Protein AF-A0A2I0XDU3-F1 (afdb_monomer)

Radius of gyration: 13.08 Å; Cα contacts (8 Å, |Δi|>4): 75; chains: 1; bounding box: 28×21×32 Å

Foldseek 3Di:
DPPPDFDDCVCFCPPAPPKDKDKDFDDPPDDPPDPDGDIDIWIDGDPDTTRD

Structure (mmCIF, N/CA/C/O backbone):
data_AF-A0A2I0XDU3-F1
#
_entry.id   AF-A0A2I0XDU3-F1
#
loop_
_atom_site.group_PDB
_atom_site.id
_atom_site.type_symbol
_atom_site.label_atom_id
_atom_site.label_alt_id
_atom_site.label_comp_id
_atom_site.label_asym_id
_atom_site.label_entity_id
_atom_site.label_seq_id
_atom_site.pdbx_PDB_ins_code
_atom_site.Cartn_x
_atom_site.Cartn_y
_atom_site.Cartn_z
_atom_site.occupancy
_atom_site.B_iso_or_equiv
_atom_site.auth_seq_id
_atom_site.auth_comp_id
_atom_site.auth_asym_id
_atom_site.auth_atom_id
_atom_site.pdbx_PDB_model_num
ATOM 1 N N . MET A 1 1 ? -3.512 -15.490 -17.109 1.00 43.28 1 MET A N 1
ATOM 2 C CA . MET A 1 1 ? -3.939 -14.078 -16.978 1.00 43.28 1 MET A CA 1
ATOM 3 C C . MET A 1 1 ? -3.170 -13.436 -15.832 1.00 43.28 1 MET A C 1
ATOM 5 O O . MET A 1 1 ? -3.567 -13.578 -14.684 1.00 43.28 1 MET A O 1
ATOM 9 N N . ILE A 1 2 ? -2.051 -12.775 -16.130 1.00 51.84 2 ILE A N 1
ATOM 10 C CA . ILE A 1 2 ? -1.323 -11.925 -15.174 1.00 51.84 2 ILE A CA 1
ATOM 11 C C . ILE A 1 2 ? -1.888 -10.516 -15.372 1.00 51.84 2 ILE A C 1
ATOM 13 O O . ILE A 1 2 ? -1.339 -9.690 -16.086 1.00 51.84 2 ILE A O 1
ATOM 17 N N . GLY A 1 3 ? -3.106 -10.315 -14.874 1.00 48.66 3 GLY A N 1
ATOM 18 C CA . GLY A 1 3 ? -3.795 -9.027 -14.869 1.00 48.66 3 GLY A CA 1
ATOM 19 C C . GLY A 1 3 ? -3.981 -8.649 -13.415 1.00 48.66 3 GLY A C 1
ATOM 20 O O . GLY A 1 3 ? -4.901 -9.142 -12.769 1.00 48.66 3 GLY A O 1
ATOM 21 N N . SER A 1 4 ? -3.011 -7.900 -12.905 1.00 67.38 4 SER A N 1
ATOM 22 C CA . SER A 1 4 ? -2.604 -7.704 -11.514 1.00 67.38 4 SER A CA 1
ATOM 23 C C . SER A 1 4 ? -3.756 -7.313 -10.585 1.00 67.38 4 SER A C 1
ATOM 25 O O . SER A 1 4 ? -3.936 -6.141 -10.261 1.00 67.38 4 SER A O 1
ATOM 27 N N . ARG A 1 5 ? -4.561 -8.290 -10.151 1.00 73.06 5 ARG A N 1
ATOM 28 C CA . ARG A 1 5 ? -5.584 -8.046 -9.134 1.00 73.06 5 ARG A CA 1
ATOM 29 C C . ARG A 1 5 ? -4.881 -7.556 -7.863 1.00 73.06 5 ARG A C 1
ATOM 31 O O . ARG A 1 5 ? -3.958 -8.238 -7.411 1.00 73.06 5 ARG A O 1
ATOM 38 N N . PRO A 1 6 ? -5.287 -6.405 -7.303 1.00 76.44 6 PRO A N 1
ATOM 39 C CA . PRO A 1 6 ? -4.703 -5.910 -6.068 1.00 76.44 6 PRO A CA 1
ATOM 40 C C . PRO A 1 6 ? -4.863 -6.961 -4.958 1.00 76.44 6 PRO A C 1
ATOM 42 O O . PRO A 1 6 ? -5.932 -7.579 -4.858 1.00 76.44 6 PRO A O 1
ATOM 45 N N . PRO A 1 7 ? -3.830 -7.187 -4.127 1.00 83.56 7 PRO A N 1
ATOM 46 C CA . PRO A 1 7 ? -3.952 -8.063 -2.974 1.00 83.56 7 PRO A CA 1
ATOM 47 C C . PRO A 1 7 ? -4.983 -7.515 -1.985 1.00 83.56 7 PRO A C 1
ATOM 49 O O . PRO A 1 7 ? -5.256 -6.314 -1.918 1.00 83.56 7 PRO A O 1
ATOM 52 N N . ARG A 1 8 ? -5.567 -8.408 -1.183 1.00 85.00 8 ARG A N 1
ATOM 53 C CA . ARG A 1 8 ? -6.474 -8.005 -0.109 1.00 85.00 8 ARG A CA 1
ATOM 54 C C . ARG A 1 8 ? -5.654 -7.554 1.091 1.00 85.00 8 ARG A C 1
ATOM 56 O O . ARG A 1 8 ? -5.110 -8.381 1.804 1.00 85.00 8 ARG A O 1
ATOM 63 N N . CYS A 1 9 ? -5.648 -6.25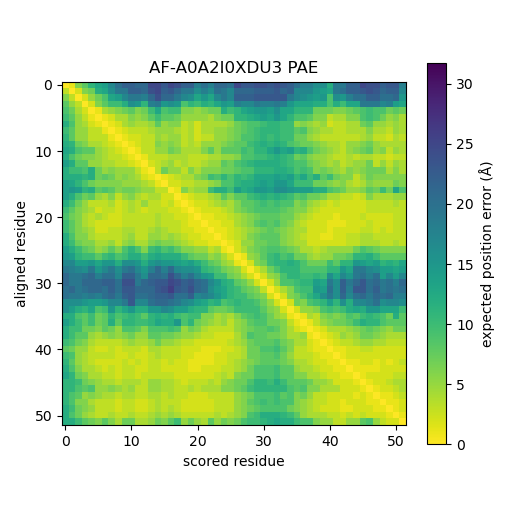5 1.360 1.00 86.75 9 CYS A N 1
ATOM 64 C CA . CYS A 1 9 ? -4.917 -5.690 2.494 1.00 86.75 9 CYS A CA 1
ATOM 65 C C . CYS A 1 9 ? -5.655 -5.790 3.850 1.00 86.75 9 CYS A C 1
ATOM 67 O O . CYS A 1 9 ? -5.166 -5.312 4.875 1.00 86.75 9 CYS A O 1
ATOM 69 N N . LYS A 1 10 ? -6.841 -6.417 3.886 1.00 82.31 10 LYS A N 1
ATOM 70 C CA . LYS A 1 10 ? -7.652 -6.575 5.103 1.00 82.31 10 LYS A CA 1
ATOM 71 C C . LYS A 1 10 ? -6.921 -7.472 6.112 1.00 82.31 10 LYS A C 1
ATOM 73 O O . LYS A 1 10 ? -6.706 -8.643 5.830 1.00 82.31 10 LYS A O 1
ATOM 78 N N . GLY A 1 11 ? -6.570 -6.921 7.276 1.00 82.94 11 GLY A N 1
ATOM 79 C CA . GLY A 1 11 ? -5.802 -7.612 8.324 1.00 82.94 11 GLY A CA 1
ATOM 80 C C . GLY A 1 11 ? -4.284 -7.408 8.251 1.00 82.94 11 GLY A C 1
ATOM 81 O O . GLY A 1 11 ? -3.584 -7.789 9.181 1.00 82.94 11 GLY A O 1
ATOM 82 N N . ILE A 1 12 ? -3.780 -6.760 7.195 1.00 87.19 12 ILE A N 1
ATOM 83 C CA . ILE A 1 12 ? -2.345 -6.492 7.001 1.00 87.19 12 ILE A CA 1
ATOM 84 C C . ILE A 1 12 ? -1.955 -5.162 7.626 1.00 87.19 12 ILE A C 1
ATOM 86 O O . ILE A 1 12 ? -0.997 -5.084 8.389 1.00 87.19 12 ILE A O 1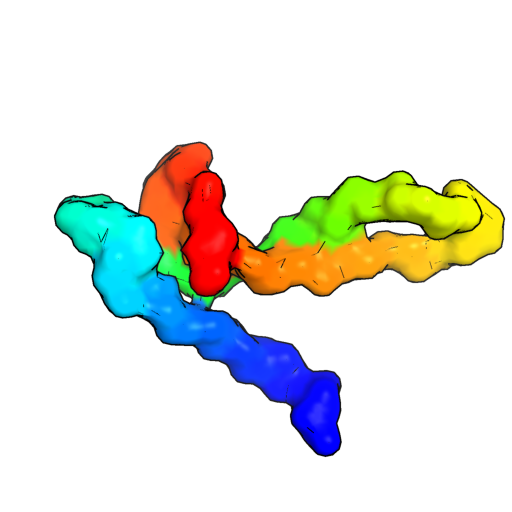
ATOM 90 N N . CYS A 1 13 ? -2.743 -4.114 7.376 1.00 85.31 13 CYS A N 1
ATOM 91 C CA . CYS A 1 13 ? -2.521 -2.811 8.001 1.00 85.31 13 CYS A CA 1
ATOM 92 C C . CYS A 1 13 ? -2.917 -2.776 9.491 1.00 85.31 13 CYS A C 1
ATOM 94 O O . CYS A 1 13 ? -3.099 -1.691 10.036 1.00 85.31 13 CYS A O 1
ATOM 96 N N . LEU A 1 14 ? -3.062 -3.922 10.169 1.00 82.06 14 LEU A N 1
ATOM 97 C CA . LEU A 1 14 ? -3.478 -4.002 11.574 1.00 82.06 14 LEU A CA 1
ATOM 98 C C . LEU A 1 14 ? -4.797 -3.224 11.805 1.00 82.06 14 LEU A C 1
ATOM 100 O O . LEU A 1 14 ? -5.773 -3.460 11.097 1.00 82.06 14 LEU A O 1
ATOM 104 N N . ASN A 1 15 ? -4.821 -2.284 12.760 1.00 80.69 15 ASN A N 1
ATOM 105 C CA . ASN A 1 15 ? -5.946 -1.372 13.029 1.00 80.69 15 ASN A CA 1
ATOM 106 C C . ASN A 1 15 ? -5.861 -0.043 12.247 1.00 80.69 15 ASN A C 1
ATOM 108 O O . ASN A 1 15 ? -6.538 0.925 12.584 1.00 80.69 15 ASN A O 1
ATOM 112 N N . CYS A 1 16 ? -5.011 0.035 11.222 1.00 83.62 16 CYS A N 1
ATOM 113 C CA . CYS A 1 16 ? -4.842 1.229 10.403 1.00 83.62 16 CYS A CA 1
ATOM 114 C C . CYS A 1 16 ? -5.810 1.192 9.210 1.00 83.62 16 CYS A C 1
ATOM 116 O O . CYS A 1 16 ? -5.789 0.261 8.402 1.00 83.62 16 CYS A O 1
ATOM 118 N N . GLY A 1 17 ? -6.658 2.215 9.093 1.00 82.75 17 GLY A N 1
ATOM 119 C CA . GLY A 1 17 ? -7.563 2.425 7.962 1.00 82.75 17 GLY A CA 1
ATOM 120 C C . GLY A 1 17 ? -7.522 3.885 7.498 1.00 82.75 17 GLY A C 1
ATOM 121 O O . GLY A 1 17 ? -7.357 4.765 8.345 1.00 82.75 17 GLY A O 1
ATOM 122 N N . PRO A 1 18 ? -7.668 4.176 6.191 1.00 87.06 18 PRO A N 1
ATOM 123 C CA . PRO A 1 18 ? -7.903 3.263 5.065 1.00 87.06 18 PRO A CA 1
ATOM 124 C C . PRO A 1 18 ? -6.643 2.481 4.654 1.00 87.06 18 PRO A C 1
ATOM 126 O O . PRO A 1 18 ? -5.538 3.020 4.627 1.00 87.06 18 PRO A O 1
ATOM 129 N N . CYS A 1 19 ? -6.825 1.197 4.345 1.00 89.44 19 CYS A N 1
ATOM 130 C CA . CYS A 1 19 ? -5.755 0.274 3.979 1.00 89.44 19 CYS A CA 1
ATOM 131 C C . CYS A 1 19 ? -5.951 -0.179 2.532 1.00 89.44 19 CYS A C 1
ATOM 133 O O . CYS A 1 19 ? -6.844 -0.979 2.241 1.00 89.44 19 CYS A O 1
ATOM 135 N N . GLU A 1 20 ? -5.131 0.350 1.629 1.00 89.81 20 GLU A N 1
ATOM 136 C CA . GLU A 1 20 ? -5.301 0.179 0.186 1.00 89.81 20 GLU A CA 1
ATOM 137 C C . GLU A 1 20 ? -4.100 -0.518 -0.442 1.00 89.81 20 GLU A C 1
ATOM 139 O O . GLU A 1 20 ?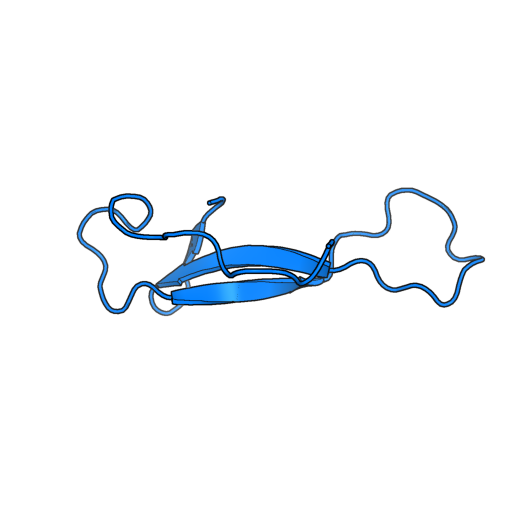 -2.955 -0.336 -0.026 1.00 89.81 20 GLU A O 1
ATOM 144 N N . ALA A 1 21 ? -4.357 -1.315 -1.474 1.00 89.62 21 ALA A N 1
ATOM 145 C CA . ALA A 1 21 ? -3.298 -1.905 -2.271 1.00 89.62 21 ALA A CA 1
ATOM 146 C C . ALA A 1 21 ? -2.702 -0.840 -3.203 1.00 89.62 21 ALA A C 1
ATOM 148 O O . ALA A 1 21 ? -3.424 -0.198 -3.964 1.00 89.62 21 ALA A O 1
ATOM 149 N N . VAL A 1 22 ? -1.382 -0.683 -3.178 1.00 89.38 22 VAL A N 1
ATOM 150 C CA . VAL A 1 22 ? -0.624 0.251 -4.016 1.00 89.38 22 VAL A CA 1
ATOM 151 C C . VAL A 1 22 ? 0.492 -0.477 -4.758 1.00 89.38 22 VAL A C 1
ATOM 153 O O . VAL A 1 22 ? 1.093 -1.415 -4.235 1.00 89.38 22 VAL A O 1
ATOM 156 N N . GLN A 1 23 ? 0.797 -0.036 -5.975 1.00 88.00 23 GLN A N 1
ATOM 157 C CA . GLN A 1 23 ? 1.966 -0.510 -6.713 1.00 88.00 23 GLN A CA 1
ATOM 158 C C . GLN A 1 23 ? 3.163 0.370 -6.361 1.00 88.00 23 GLN A C 1
ATOM 160 O O . GLN A 1 23 ? 3.104 1.590 -6.506 1.00 88.00 23 GLN A O 1
ATOM 165 N N . VAL A 1 24 ? 4.246 -0.244 -5.896 1.00 87.06 24 VAL A N 1
ATOM 166 C CA . VAL A 1 24 ? 5.519 0.434 -5.644 1.00 87.06 24 VAL A CA 1
ATOM 167 C C . VAL A 1 24 ? 6.561 -0.047 -6.649 1.00 87.06 24 VAL A C 1
ATOM 169 O O . VAL A 1 24 ? 6.552 -1.229 -7.004 1.00 87.06 24 VAL A O 1
ATOM 172 N N . PRO A 1 25 ? 7.481 0.818 -7.098 1.00 85.38 25 PRO A N 1
ATOM 173 C CA . PRO A 1 25 ? 8.634 0.374 -7.864 1.00 85.38 25 PRO A CA 1
ATOM 174 C C . PRO A 1 25 ? 9.402 -0.675 -7.058 1.00 85.38 25 PRO A C 1
ATOM 176 O O . PRO A 1 25 ? 9.716 -0.475 -5.883 1.00 85.38 25 PRO A O 1
ATOM 179 N N . ALA A 1 26 ? 9.671 -1.814 -7.676 1.00 79.56 26 ALA A N 1
ATOM 180 C CA . ALA A 1 26 ? 10.623 -2.767 -7.153 1.00 79.56 26 ALA A CA 1
ATOM 181 C C . ALA A 1 26 ? 12.024 -2.165 -7.277 1.00 79.56 26 ALA A C 1
ATOM 183 O O . ALA A 1 26 ? 12.335 -1.507 -8.271 1.00 79.56 26 ALA A O 1
ATOM 184 N N . THR A 1 27 ? 12.881 -2.408 -6.290 1.00 72.88 27 THR A N 1
ATOM 185 C CA . THR A 1 27 ? 14.308 -2.167 -6.475 1.00 72.88 27 THR A CA 1
ATOM 186 C C . THR A 1 27 ? 14.797 -3.071 -7.611 1.00 72.88 27 THR A C 1
ATOM 188 O O . THR A 1 27 ? 14.569 -4.284 -7.548 1.00 72.88 27 THR A O 1
ATOM 191 N N . PRO A 1 28 ? 15.418 -2.520 -8.669 1.00 67.12 28 PRO A N 1
ATOM 192 C CA . PRO A 1 28 ? 16.021 -3.345 -9.704 1.00 67.12 28 PRO A CA 1
ATOM 193 C C . PRO A 1 28 ? 17.154 -4.143 -9.050 1.00 67.12 28 PRO A C 1
ATOM 195 O O . PRO A 1 28 ? 18.138 -3.573 -8.595 1.00 67.12 28 PRO A O 1
ATOM 198 N N . GLN A 1 29 ? 16.977 -5.458 -8.917 1.00 63.47 29 GLN A N 1
ATOM 199 C CA . GLN A 1 29 ? 17.985 -6.363 -8.343 1.00 63.47 29 GLN A CA 1
ATOM 200 C C . GLN A 1 29 ? 18.884 -7.005 -9.409 1.00 63.47 29 GLN A C 1
ATOM 202 O O . GLN A 1 29 ? 19.673 -7.891 -9.111 1.00 63.47 29 GLN A O 1
ATOM 207 N N . GLY A 1 30 ? 18.792 -6.547 -10.652 1.00 62.00 30 GLY A N 1
ATOM 208 C CA . GLY A 1 30 ? 19.606 -7.029 -11.754 1.00 62.00 30 GLY A CA 1
ATOM 209 C C . GLY A 1 30 ? 19.300 -6.218 -13.000 1.00 62.00 30 GLY A C 1
ATOM 210 O O . GLY A 1 30 ? 18.135 -5.937 -13.276 1.00 62.00 30 GLY A O 1
ATOM 211 N N . ASP A 1 31 ? 20.366 -5.845 -13.698 1.00 58.34 31 ASP A N 1
ATOM 212 C CA . ASP A 1 31 ? 20.389 -5.137 -14.973 1.00 58.34 31 ASP A CA 1
ATOM 213 C C . ASP A 1 31 ? 19.736 -3.744 -15.001 1.00 58.34 31 ASP A C 1
ATOM 215 O O . ASP A 1 31 ? 18.594 -3.558 -15.420 1.00 58.34 31 ASP A O 1
ATOM 219 N N . GLU A 1 32 ? 20.549 -2.719 -14.715 1.00 60.56 32 GLU A N 1
ATOM 220 C CA . GLU A 1 32 ? 20.329 -1.353 -15.228 1.00 60.56 32 GLU A CA 1
ATOM 221 C C . GLU A 1 32 ? 20.248 -1.299 -16.772 1.00 60.56 32 GLU A C 1
ATOM 223 O O . GLU A 1 32 ? 19.862 -0.279 -17.338 1.00 60.56 32 GLU A O 1
ATOM 228 N N . SER 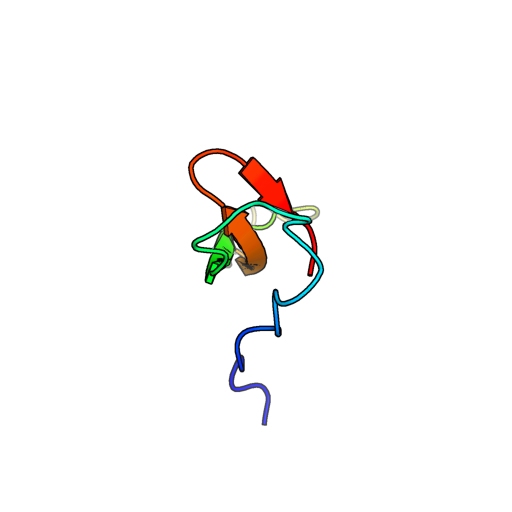A 1 33 ? 20.569 -2.395 -17.470 1.00 59.41 33 SER A N 1
ATOM 229 C CA . SER 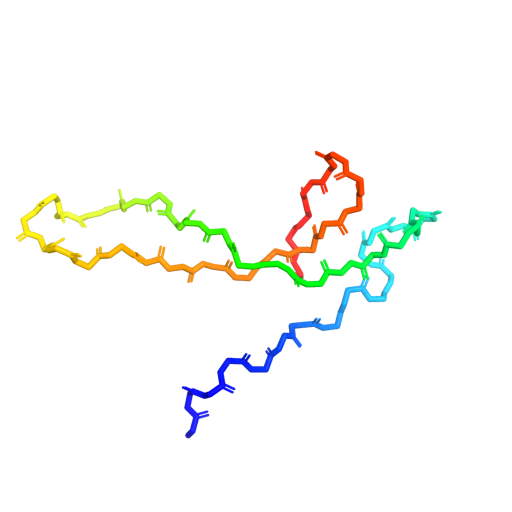A 1 33 ? 20.560 -2.494 -18.933 1.00 59.41 33 SER A CA 1
ATOM 230 C C . SER A 1 33 ? 19.161 -2.646 -19.542 1.00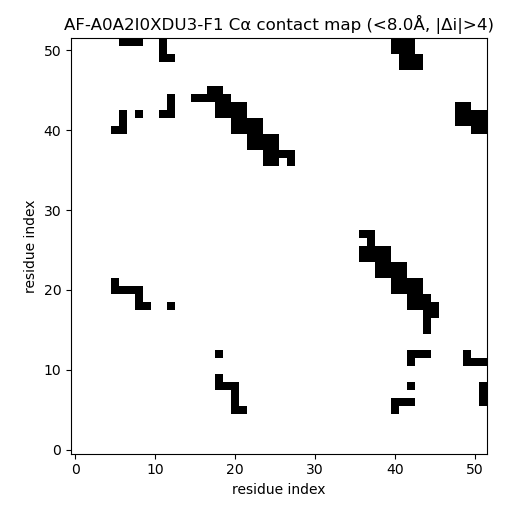 59.41 33 SER A C 1
ATOM 232 O O . SER A 1 33 ? 18.990 -2.444 -20.744 1.00 59.41 33 SER A O 1
ATOM 234 N N . SER A 1 34 ? 18.142 -2.993 -18.748 1.00 64.12 34 SER A N 1
ATOM 235 C CA . SER A 1 34 ? 16.760 -3.093 -19.225 1.00 64.12 34 SER A CA 1
ATOM 236 C C . SER A 1 34 ? 15.947 -1.886 -18.759 1.00 64.12 34 SER A C 1
ATOM 238 O O . SER A 1 34 ? 15.784 -1.660 -17.568 1.00 64.12 34 SER A O 1
ATOM 240 N N . ASN A 1 35 ? 15.317 -1.157 -19.688 1.00 68.00 35 ASN A N 1
ATOM 241 C CA . ASN A 1 35 ? 14.369 -0.061 -19.395 1.00 68.00 35 ASN A CA 1
ATOM 242 C C . ASN A 1 35 ? 13.122 -0.504 -18.591 1.00 68.00 35 ASN A C 1
ATOM 244 O O . ASN A 1 35 ? 12.216 0.289 -18.323 1.00 68.00 35 ASN A O 1
ATOM 248 N N . TYR A 1 36 ? 13.046 -1.783 -18.232 1.00 72.31 36 TYR A N 1
ATOM 249 C CA . TYR A 1 36 ? 11.975 -2.351 -17.446 1.00 72.31 36 TYR A CA 1
ATOM 250 C C . TYR A 1 36 ? 12.127 -1.947 -15.978 1.00 72.31 36 TYR A C 1
ATOM 252 O O . TYR A 1 36 ? 13.077 -2.335 -15.305 1.00 72.31 36 TYR A O 1
ATOM 260 N N . LYS A 1 37 ? 11.162 -1.175 -15.471 1.00 73.62 37 LYS A N 1
ATOM 261 C CA . LYS A 1 37 ? 11.055 -0.817 -14.052 1.00 73.62 37 LYS A CA 1
ATOM 262 C C . LYS A 1 37 ? 10.035 -1.744 -13.391 1.00 73.62 37 LYS A C 1
ATOM 264 O O . LYS A 1 37 ? 8.837 -1.464 -13.494 1.00 73.62 37 LYS A O 1
ATOM 269 N N . PRO A 1 38 ? 10.463 -2.852 -12.758 1.00 77.62 38 PRO A N 1
ATOM 270 C CA . PRO A 1 38 ? 9.529 -3.776 -12.133 1.00 77.62 38 PRO A CA 1
ATOM 271 C C . PRO A 1 38 ? 8.681 -3.066 -11.072 1.00 77.62 38 PRO A C 1
ATOM 273 O O . PRO A 1 38 ? 9.147 -2.161 -10.382 1.00 77.62 38 PRO A O 1
ATOM 276 N N . MET A 1 39 ? 7.423 -3.482 -10.936 1.00 83.50 39 MET A N 1
ATOM 277 C CA . MET A 1 39 ? 6.478 -2.970 -9.941 1.00 83.50 39 MET A CA 1
ATOM 278 C C . MET A 1 39 ? 6.025 -4.117 -9.035 1.00 83.50 39 MET A C 1
ATOM 280 O O . MET A 1 39 ? 5.765 -5.220 -9.507 1.00 83.50 39 MET A O 1
ATOM 284 N N . ASN A 1 40 ? 5.904 -3.849 -7.737 1.00 86.00 40 ASN A N 1
ATOM 285 C CA . ASN A 1 40 ? 5.422 -4.782 -6.722 1.00 86.00 40 ASN A CA 1
ATOM 286 C C . ASN A 1 40 ? 4.155 -4.250 -6.054 1.00 86.00 40 ASN A C 1
ATOM 288 O O . ASN A 1 40 ? 4.038 -3.053 -5.800 1.00 86.00 40 ASN A O 1
ATOM 292 N N . TRP A 1 41 ? 3.237 -5.142 -5.683 1.00 88.38 41 TRP A N 1
ATOM 293 C CA . TRP A 1 41 ? 2.113 -4.766 -4.831 1.00 88.38 41 TRP A CA 1
ATOM 294 C C . TRP A 1 41 ? 2.536 -4.655 -3.366 1.00 88.38 4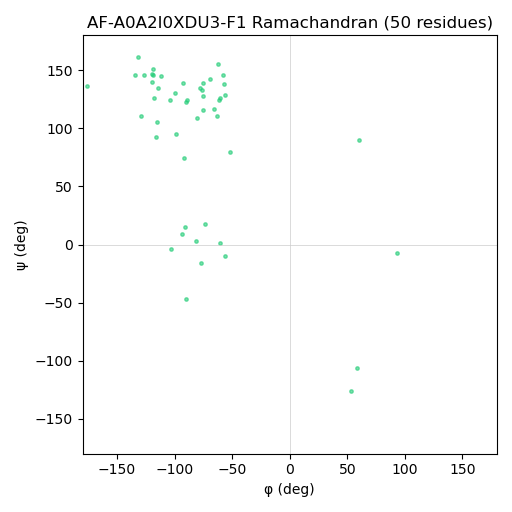1 TRP A C 1
ATOM 296 O O . TRP A 1 41 ? 3.222 -5.521 -2.823 1.00 88.38 41 TRP A O 1
ATOM 306 N N . LYS A 1 42 ? 2.089 -3.580 -2.724 1.00 89.19 42 LYS A N 1
ATOM 307 C CA . LYS A 1 42 ? 2.201 -3.318 -1.290 1.00 89.19 42 LYS A CA 1
ATOM 308 C C . LYS A 1 42 ? 0.845 -2.879 -0.751 1.00 89.19 42 LYS A C 1
ATOM 310 O O . LYS A 1 42 ? -0.004 -2.417 -1.507 1.00 89.19 42 LYS A O 1
ATOM 315 N N . CYS A 1 43 ? 0.652 -2.970 0.552 1.00 91.12 43 CYS A N 1
ATOM 316 C CA . CYS A 1 43 ? -0.485 -2.370 1.235 1.00 91.12 43 CYS A CA 1
ATOM 317 C C . CYS A 1 43 ? -0.044 -1.059 1.880 1.00 91.12 43 CYS A C 1
ATOM 319 O O . CYS A 1 43 ? 0.979 -1.018 2.556 1.00 91.12 43 CYS A O 1
ATOM 321 N N . LYS A 1 44 ? -0.782 0.027 1.669 1.00 90.06 44 LYS A N 1
ATOM 322 C CA . LYS A 1 44 ? -0.483 1.342 2.234 1.00 90.06 44 LYS A CA 1
ATOM 323 C C . LYS A 1 44 ? -1.572 1.750 3.209 1.00 90.06 44 LYS A C 1
ATOM 325 O O . LYS A 1 44 ? -2.753 1.664 2.886 1.00 90.06 44 LYS A O 1
ATOM 330 N N . CYS A 1 45 ? -1.156 2.256 4.365 1.00 92.12 45 CYS A N 1
ATOM 331 C CA . CYS A 1 45 ? -2.028 2.990 5.272 1.00 92.12 45 CYS A CA 1
ATOM 332 C C . CYS A 1 45 ? -1.368 4.317 5.652 1.00 92.12 45 CYS A C 1
ATOM 334 O O . CYS A 1 45 ? -0.333 4.345 6.321 1.00 92.12 45 CYS A O 1
ATOM 336 N N . GLY A 1 46 ? -1.923 5.434 5.175 1.00 87.62 46 GLY A N 1
ATOM 337 C CA . GLY A 1 46 ? -1.335 6.761 5.375 1.00 87.62 46 GLY A CA 1
ATOM 338 C C . GLY A 1 46 ? 0.088 6.860 4.810 1.00 87.62 46 GLY A C 1
ATOM 339 O O . GLY A 1 46 ? 0.274 6.922 3.597 1.00 87.62 46 GLY A O 1
ATOM 340 N N . LYS A 1 47 ? 1.101 6.883 5.684 1.00 87.25 47 LYS A N 1
ATOM 341 C CA . LYS A 1 47 ? 2.532 6.919 5.313 1.00 87.25 47 LYS A CA 1
ATOM 342 C C . LYS A 1 47 ? 3.245 5.568 5.461 1.00 87.25 47 LYS A C 1
ATOM 344 O O . LYS A 1 47 ? 4.414 5.466 5.106 1.00 87.25 47 LYS A O 1
ATOM 349 N N . PHE A 1 48 ? 2.560 4.544 5.961 1.00 88.06 48 PHE A N 1
ATOM 350 C CA . PHE A 1 48 ? 3.132 3.223 6.198 1.00 88.06 48 PHE A CA 1
ATOM 351 C C . PHE A 1 48 ? 2.912 2.308 4.993 1.00 88.06 48 PHE A C 1
ATOM 353 O O . PHE A 1 48 ? 1.829 2.307 4.404 1.00 88.06 48 PHE A O 1
ATOM 360 N N . ILE A 1 49 ? 3.938 1.530 4.645 1.00 89.69 49 ILE A N 1
ATOM 361 C CA . ILE A 1 49 ? 3.923 0.546 3.559 1.00 89.69 49 ILE A CA 1
ATOM 362 C C . ILE A 1 49 ?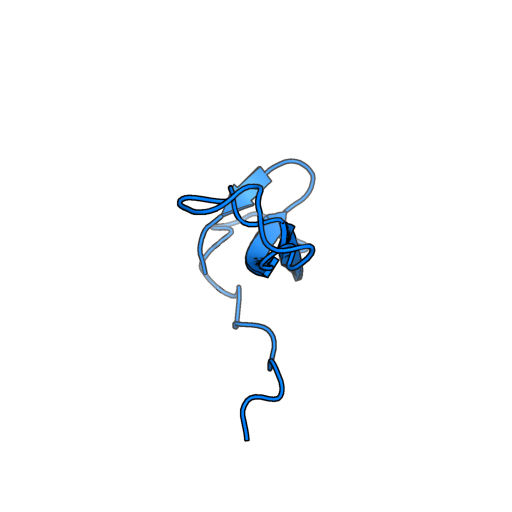 4.160 -0.839 4.162 1.00 89.69 49 ILE A C 1
ATOM 364 O O . ILE A 1 49 ? 5.153 -1.060 4.850 1.00 89.69 49 ILE A O 1
ATOM 368 N N . PHE A 1 50 ? 3.261 -1.768 3.866 1.00 87.00 50 PHE A N 1
ATOM 369 C CA . PHE A 1 50 ? 3.256 -3.149 4.327 1.00 87.00 50 PHE A CA 1
ATOM 370 C C . PHE A 1 50 ? 3.357 -4.094 3.132 1.00 87.00 50 PHE A C 1
ATOM 372 O O . PHE A 1 50 ? 2.915 -3.777 2.023 1.00 87.00 50 PHE A O 1
ATOM 379 N N . ASN A 1 51 ? 3.941 -5.267 3.345 1.00 84.44 51 ASN A N 1
ATOM 380 C CA . ASN A 1 51 ? 3.846 -6.337 2.365 1.00 84.44 51 ASN A CA 1
ATOM 381 C C . ASN A 1 51 ? 2.450 -6.967 2.446 1.00 84.44 51 ASN A C 1
ATOM 383 O O . ASN A 1 51 ? 1.998 -7.199 3.567 1.00 84.44 51 ASN A O 1
ATOM 387 N N . PRO A 1 52 ? 1.767 -7.185 1.305 1.00 81.62 52 PRO A N 1
ATOM 388 C CA . PRO A 1 52 ? 0.555 -7.984 1.275 1.00 81.62 52 PRO A CA 1
ATOM 389 C C . PRO A 1 52 ? 0.808 -9.418 1.753 1.00 81.62 52 PRO A C 1
ATOM 391 O O . PRO A 1 52 ? 1.990 -9.836 1.758 1.00 81.62 52 PRO A O 1
#

Sequence (52 aa):
MIGSRPPRCKGICLNCGPCEAVQVPATPQGDESSNYKPMNWKCKCGKFIFNP

Organism: NCBI:txid906689

Solvent-accessible surface area (backbone atoms only — not comparable to full-atom values): 3484 Å² total; per-residue (Å²): 134,94,67,84,72,73,62,80,28,82,75,64,50,64,94,46,76,69,51,42,58,42,81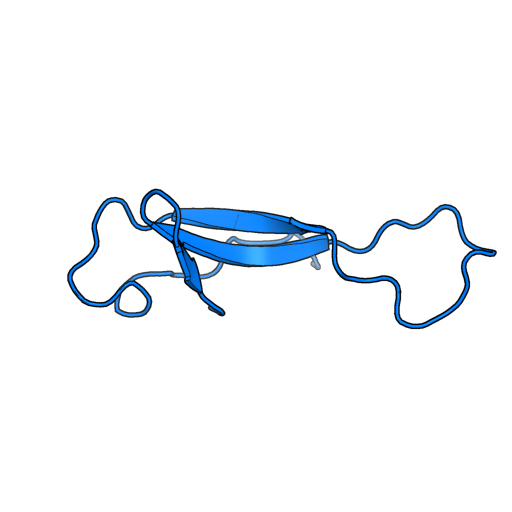,40,78,44,79,82,90,67,62,95,85,48,96,72,77,55,69,39,76,28,22,35,34,94,90,46,78,41,74,102

pLDDT: mean 78.72, std 12.03, range [43.28, 92.12]

Secondary structure (DSSP, 8-state):
----PPP--TTTSTT-SS-EEEEEEPP--S-TTS----EEEEEEETTEEE--

InterPro domains:
  IPR039455 EPIDERMAL PATTERNING FACTOR-like protein [PTHR33109] (1-52)

Mean predicted aligned error: 7.65 Å

Nearest PDB structures (foldseek):
  5ibb-assembly2_1A  TM=3.644E-01  e=8.802E+00  Thermus thermophilus HB8